Protein AF-A0A227FJK7-F1 (afdb_monomer)

Solvent-accessible surface area (backbone atoms only — not comparable to full-atom values): 4604 Å² total; per-residue (Å²): 140,52,80,93,78,45,90,62,91,52,82,96,64,73,73,67,89,81,52,68,83,76,56,56,58,65,70,36,62,91,59,63,67,61,62,95,84,54,61,67,83,83,42,51,68,57,54,54,51,48,49,56,49,35,53,52,50,24,68,76,70,72,47,96,75,69,94,124

Radius of gyration: 16.32 Å; Cα contacts (8 Å, |Δi|>4): 28; chains: 1; bounding box: 31×21×44 Å

InterPro domains:
  IPR015421 Pyridoxal phosphate-dependent transferase, major domain [G3DSA:3.40.640.10] (16-68)
  IPR015424 Pyridoxal phosphate-dependent transferase [SSF53383] (4-66)
  IPR020581 Glycine cleavage system P protein [PTHR11773] (1-68)

pLDDT: mean 97.36, std 1.94, range [84.06, 98.75]

Mean predicted aligned error: 2.74 Å

Structure (mmCIF, N/CA/C/O backbone):
data_AF-A0A227FJK7-F1
#
_entry.id   AF-A0A227FJK7-F1
#
loop_
_atom_site.group_PDB
_ato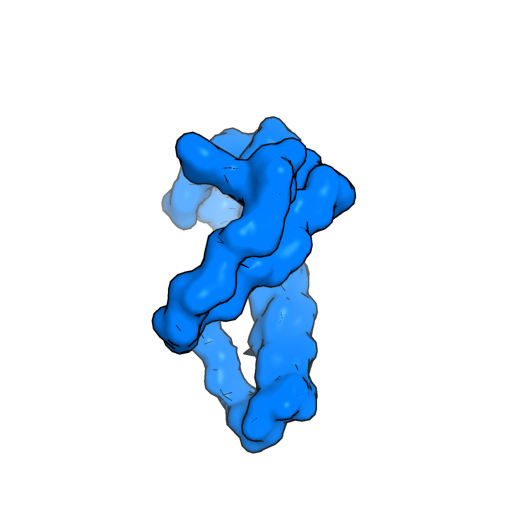m_site.id
_atom_site.type_symbol
_atom_site.label_atom_id
_atom_site.label_alt_id
_atom_site.label_comp_id
_atom_site.label_asym_id
_atom_site.label_entity_id
_atom_site.label_seq_id
_atom_site.pdbx_PDB_ins_code
_atom_site.Cartn_x
_atom_site.Cartn_y
_atom_site.Cartn_z
_atom_site.occupancy
_atom_site.B_iso_or_equiv
_atom_site.auth_seq_id
_atom_site.auth_comp_id
_atom_site.auth_asym_id
_atom_site.auth_atom_id
_atom_site.pdbx_PDB_model_num
ATOM 1 N N . PHE A 1 1 ? 14.102 0.041 22.945 1.00 84.06 1 PHE A N 1
ATOM 2 C CA . PHE A 1 1 ? 12.776 -0.586 23.123 1.00 84.06 1 PHE A CA 1
ATOM 3 C C . PHE A 1 1 ? 12.063 -0.576 21.775 1.00 84.06 1 PHE A C 1
ATOM 5 O O . PHE A 1 1 ? 12.218 0.398 21.051 1.00 84.06 1 PHE A O 1
ATOM 12 N N . SER A 1 2 ? 11.360 -1.644 21.402 1.00 96.56 2 SER A N 1
ATOM 13 C CA . SER A 1 2 ? 10.640 -1.774 20.120 1.00 96.56 2 SER A CA 1
ATOM 14 C C . SER A 1 2 ? 9.350 -2.575 20.330 1.00 96.56 2 SER A C 1
ATOM 16 O O . SER A 1 2 ? 9.148 -3.132 21.410 1.00 96.56 2 SER A O 1
ATOM 18 N N . LEU A 1 3 ? 8.516 -2.699 19.292 1.00 96.94 3 LEU A N 1
ATOM 19 C CA . LEU A 1 3 ? 7.287 -3.505 19.345 1.00 96.94 3 LEU A CA 1
ATOM 20 C C . LEU A 1 3 ? 7.533 -5.001 19.621 1.00 96.94 3 LEU A C 1
ATOM 22 O O . LEU A 1 3 ? 6.608 -5.694 20.025 1.00 96.94 3 LEU A O 1
ATOM 26 N N . THR A 1 4 ? 8.768 -5.501 19.474 1.00 97.44 4 THR A N 1
ATOM 27 C CA . THR A 1 4 ? 9.121 -6.882 19.858 1.00 97.44 4 THR A CA 1
ATOM 28 C C . THR A 1 4 ? 9.278 -7.065 21.370 1.00 97.44 4 THR A C 1
ATOM 30 O O . THR A 1 4 ? 9.384 -8.195 21.832 1.00 97.44 4 THR A O 1
ATOM 33 N N . HIS A 1 5 ? 9.342 -5.974 22.139 1.00 97.75 5 HIS A N 1
ATOM 34 C CA . HIS A 1 5 ? 9.568 -5.996 23.588 1.00 97.75 5 HIS A CA 1
ATOM 35 C C . HIS A 1 5 ? 8.299 -5.687 24.390 1.00 97.75 5 HIS A C 1
ATOM 37 O O . HIS A 1 5 ? 8.168 -6.125 25.529 1.00 97.75 5 HIS A O 1
ATOM 43 N N . GLY A 1 6 ? 7.371 -4.918 23.821 1.00 96.38 6 GLY A N 1
ATOM 44 C CA . GLY A 1 6 ? 6.109 -4.566 24.461 1.00 96.38 6 GLY A CA 1
ATOM 45 C C . GLY A 1 6 ? 5.380 -3.439 23.735 1.00 96.38 6 GLY A C 1
ATOM 46 O O . GLY A 1 6 ? 5.841 -2.931 22.711 1.00 96.38 6 GLY A O 1
ATOM 47 N N . MET A 1 7 ? 4.227 -3.046 24.278 1.00 97.88 7 MET A N 1
ATOM 48 C CA . MET A 1 7 ? 3.397 -1.974 23.723 1.00 97.88 7 MET A CA 1
ATOM 49 C C . MET A 1 7 ? 4.123 -0.620 23.768 1.00 97.88 7 MET A C 1
ATOM 51 O O . MET A 1 7 ? 4.694 -0.248 24.792 1.00 97.88 7 MET A O 1
ATOM 55 N N . ILE A 1 8 ? 4.034 0.145 22.674 1.00 98.25 8 ILE A N 1
ATOM 56 C CA . ILE A 1 8 ? 4.507 1.535 22.572 1.00 98.25 8 ILE A CA 1
ATOM 57 C C . ILE A 1 8 ? 3.280 2.447 22.360 1.00 98.25 8 ILE A C 1
ATOM 59 O O . ILE A 1 8 ? 2.882 2.664 21.215 1.00 98.25 8 ILE A O 1
ATOM 63 N N . PRO A 1 9 ? 2.629 2.958 23.427 1.00 96.88 9 PRO A N 1
ATOM 64 C CA . PRO A 1 9 ? 1.349 3.670 23.335 1.00 96.88 9 PRO A CA 1
ATOM 65 C C . PRO A 1 9 ? 1.532 5.163 23.016 1.00 96.88 9 PRO A C 1
ATOM 67 O O . PRO A 1 9 ? 1.121 6.040 23.776 1.00 96.88 9 PRO A O 1
ATOM 70 N N . LEU A 1 10 ? 2.176 5.467 21.891 1.00 97.19 10 LEU A N 1
ATOM 71 C CA . LEU A 1 10 ? 2.332 6.845 21.429 1.00 97.19 10 LEU A CA 1
ATOM 72 C C . LEU A 1 10 ? 1.029 7.320 20.771 1.00 97.19 10 LEU A C 1
ATOM 74 O O . LEU A 1 10 ? 0.630 6.813 19.719 1.00 97.19 10 LEU A O 1
ATOM 78 N N . GLY A 1 11 ? 0.356 8.284 21.405 1.00 97.88 11 GLY A N 1
ATOM 79 C CA . GLY A 1 11 ? -0.865 8.893 20.877 1.00 97.88 11 GLY A CA 1
ATOM 80 C C . GLY A 1 11 ? -0.650 9.464 19.473 1.00 97.88 11 GLY A C 1
ATOM 81 O O . GLY A 1 11 ? 0.409 10.010 19.179 1.00 97.88 11 GLY A O 1
ATOM 82 N N . SER A 1 12 ? -1.649 9.321 18.596 1.00 97.00 12 SER A N 1
ATOM 83 C CA . SER A 1 12 ? -1.599 9.710 17.172 1.00 97.00 12 SER A CA 1
ATOM 84 C C . SER A 1 12 ? -0.637 8.900 16.276 1.00 97.00 12 SER A C 1
ATOM 86 O O . SER A 1 12 ? -0.768 8.929 15.057 1.00 97.00 12 SER A O 1
ATOM 88 N N . CYS A 1 13 ? 0.295 8.113 16.830 1.00 97.25 13 CYS A N 1
ATOM 89 C CA . CYS A 1 13 ? 1.293 7.382 16.032 1.00 97.25 13 CYS A CA 1
ATOM 90 C C . CYS A 1 13 ? 0.800 6.048 15.458 1.00 97.25 13 CYS A C 1
ATOM 92 O O . CYS A 1 13 ? 1.445 5.500 14.573 1.00 97.25 13 CYS A O 1
ATOM 94 N N . THR A 1 14 ? -0.317 5.509 15.956 1.00 96.31 14 THR A N 1
ATOM 95 C CA . THR A 1 14 ? -0.894 4.236 15.482 1.00 96.31 14 THR A CA 1
ATOM 96 C C . THR A 1 14 ? 0.143 3.099 15.430 1.00 96.31 14 THR A C 1
ATOM 98 O O . THR A 1 14 ? 0.321 2.444 14.405 1.00 96.31 14 THR A O 1
ATOM 101 N N . MET A 1 15 ? 0.840 2.858 16.547 1.00 97.56 15 MET A N 1
ATOM 102 C CA . MET A 1 15 ? 1.868 1.812 16.684 1.00 97.56 15 MET A CA 1
ATOM 103 C C . MET A 1 15 ? 1.250 0.396 16.690 1.00 97.56 15 MET A C 1
ATOM 105 O O . MET A 1 15 ? 1.197 -0.269 17.726 1.00 97.56 15 MET A O 1
ATOM 109 N N . LYS A 1 16 ? 0.731 -0.036 15.534 1.00 98.19 16 LYS A N 1
ATOM 110 C CA . LYS A 1 16 ? 0.069 -1.330 15.298 1.00 98.19 16 LYS A CA 1
ATOM 111 C C . LYS A 1 16 ? 1.063 -2.419 14.862 1.00 98.19 16 LYS A C 1
ATOM 113 O O . LYS A 1 16 ? 2.266 -2.190 14.788 1.00 98.19 16 LYS A O 1
ATOM 118 N N . LEU A 1 17 ? 0.545 -3.617 14.589 1.00 97.94 17 LEU A N 1
ATOM 119 C CA . LEU A 1 17 ? 1.319 -4.711 14.004 1.00 97.94 17 LEU A CA 1
ATOM 120 C C . LEU A 1 17 ? 1.833 -4.325 12.609 1.00 97.94 17 LEU A C 1
ATOM 122 O O . LEU A 1 17 ? 1.052 -3.890 11.770 1.00 97.94 17 LEU A O 1
ATOM 126 N N . ASN A 1 18 ? 3.118 -4.581 12.368 1.00 98.00 18 ASN A N 1
ATOM 127 C CA . ASN A 1 18 ? 3.713 -4.625 11.034 1.00 98.00 18 ASN A CA 1
ATOM 128 C C . ASN A 1 18 ? 3.896 -6.113 10.693 1.00 98.00 18 ASN A C 1
ATOM 130 O O . ASN A 1 18 ? 4.832 -6.739 11.204 1.00 98.00 18 ASN A O 1
ATOM 134 N N . ALA A 1 19 ? 2.966 -6.727 9.958 1.00 98.38 19 ALA A N 1
ATOM 135 C CA . ALA A 1 19 ? 2.958 -8.183 9.825 1.00 98.38 19 ALA A CA 1
ATOM 136 C C . ALA A 1 19 ? 4.083 -8.668 8.898 1.00 98.38 19 ALA A C 1
ATOM 138 O O . ALA A 1 19 ? 4.350 -8.074 7.859 1.00 98.38 19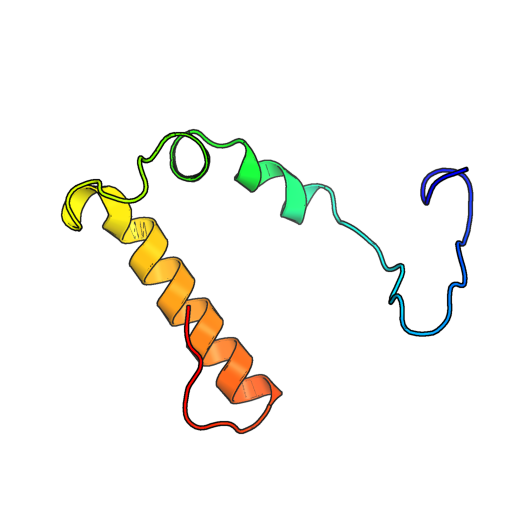 ALA A O 1
ATOM 139 N N . ALA A 1 20 ? 4.719 -9.799 9.223 1.00 98.00 20 ALA A N 1
ATOM 140 C CA . ALA A 1 20 ? 5.808 -10.337 8.402 1.00 98.00 20 ALA A CA 1
ATOM 141 C C . ALA A 1 20 ? 5.373 -10.595 6.946 1.00 98.00 20 ALA A C 1
ATOM 143 O O . ALA A 1 20 ? 6.114 -10.276 6.022 1.00 98.00 20 ALA A O 1
ATOM 144 N N . ALA A 1 21 ? 4.152 -11.102 6.743 1.00 98.25 21 ALA A N 1
ATOM 145 C CA . ALA A 1 21 ? 3.592 -11.339 5.412 1.00 98.25 21 ALA A CA 1
ATOM 146 C C . ALA A 1 21 ? 3.444 -10.051 4.579 1.00 98.25 21 ALA A C 1
ATOM 148 O O . ALA A 1 21 ? 3.637 -10.094 3.370 1.00 98.25 21 ALA A O 1
ATOM 149 N N . GLU A 1 22 ? 3.154 -8.913 5.219 1.00 98.19 22 GLU A N 1
ATOM 150 C CA . GLU A 1 22 ? 3.046 -7.600 4.563 1.00 98.19 22 GLU A CA 1
ATOM 151 C C . GLU A 1 22 ? 4.430 -7.021 4.233 1.00 98.19 22 GLU A C 1
ATOM 153 O O . GLU A 1 22 ? 4.586 -6.300 3.252 1.00 98.19 22 GLU A O 1
ATOM 158 N N . MET A 1 23 ? 5.448 -7.359 5.033 1.00 98.31 23 MET A N 1
ATOM 159 C CA . MET A 1 23 ? 6.806 -6.828 4.887 1.00 98.31 23 MET A CA 1
ATOM 160 C C . MET A 1 23 ? 7.674 -7.618 3.902 1.00 98.31 23 MET A C 1
ATOM 162 O O . MET A 1 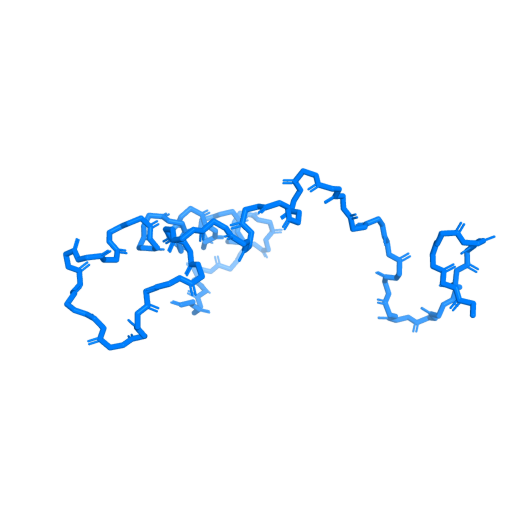23 ? 8.592 -7.047 3.330 1.00 98.31 23 MET A O 1
ATOM 166 N N . ILE A 1 24 ? 7.428 -8.914 3.694 1.00 98.25 24 ILE A N 1
ATOM 167 C CA . ILE A 1 24 ? 8.245 -9.758 2.801 1.00 98.25 24 ILE A CA 1
ATOM 168 C C . ILE A 1 24 ? 8.300 -9.236 1.349 1.00 98.25 24 ILE A C 1
ATOM 170 O O . ILE A 1 24 ? 9.404 -9.183 0.805 1.00 98.25 24 ILE A O 1
ATOM 174 N N . PRO A 1 25 ? 7.187 -8.821 0.706 1.00 97.88 25 PRO A N 1
ATOM 175 C CA . PRO A 1 25 ? 7.211 -8.432 -0.705 1.00 97.88 25 PRO A CA 1
ATOM 176 C C . PRO A 1 25 ? 8.090 -7.220 -1.025 1.00 97.88 25 PRO A C 1
ATOM 178 O O . PRO A 1 25 ? 8.540 -7.083 -2.159 1.00 97.88 25 PRO A O 1
ATOM 181 N N . ILE A 1 26 ? 8.393 -6.357 -0.048 1.00 97.19 26 ILE A N 1
ATOM 182 C CA . ILE A 1 26 ? 9.181 -5.134 -0.289 1.00 97.19 26 ILE A CA 1
ATOM 183 C C . ILE A 1 26 ? 10.618 -5.429 -0.751 1.00 97.19 26 ILE A C 1
ATOM 185 O O . ILE A 1 26 ? 11.273 -4.548 -1.302 1.00 97.19 26 ILE A O 1
ATOM 189 N N . THR A 1 27 ? 11.125 -6.644 -0.509 1.00 97.00 27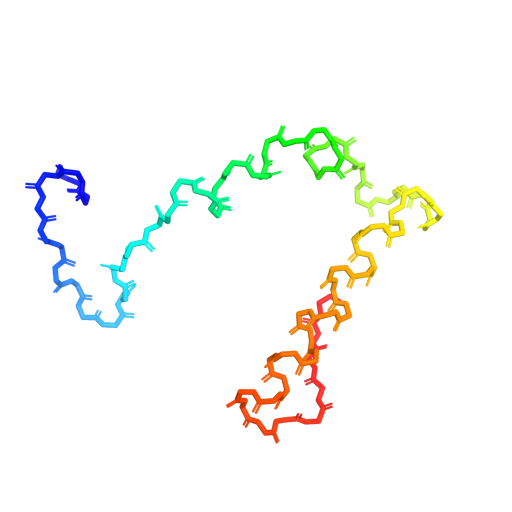 THR A N 1
ATOM 190 C CA . THR A 1 27 ? 12.473 -7.075 -0.915 1.00 97.00 27 THR A CA 1
ATOM 191 C C . THR A 1 27 ? 12.479 -7.939 -2.173 1.00 97.00 27 THR A C 1
ATOM 193 O O . THR A 1 27 ? 13.555 -8.312 -2.641 1.00 97.00 27 THR A O 1
ATOM 196 N N . TRP A 1 28 ? 11.314 -8.265 -2.737 1.00 98.19 28 TRP A N 1
ATOM 197 C CA . TRP A 1 28 ? 11.248 -9.006 -3.993 1.00 98.19 28 TRP A CA 1
ATOM 198 C C . TRP A 1 28 ? 11.827 -8.153 -5.129 1.00 98.19 28 TRP A C 1
ATOM 200 O O . TRP A 1 28 ? 11.505 -6.963 -5.199 1.00 98.19 28 TRP A O 1
ATOM 210 N N . PRO A 1 29 ? 12.668 -8.706 -6.022 1.00 97.25 29 PRO A N 1
ATOM 211 C CA . PRO A 1 29 ? 13.243 -7.953 -7.138 1.00 97.25 29 PRO A CA 1
ATOM 212 C C . PRO A 1 29 ? 12.195 -7.259 -8.019 1.00 97.25 29 PRO A C 1
ATOM 214 O O . PRO A 1 29 ? 12.426 -6.144 -8.484 1.00 97.25 29 PRO A O 1
ATOM 217 N N . GLU A 1 30 ? 11.025 -7.874 -8.182 1.00 96.94 30 GLU A N 1
ATOM 218 C CA . GLU A 1 30 ? 9.877 -7.355 -8.932 1.00 96.94 30 GLU A CA 1
ATOM 219 C C . GLU A 1 30 ? 9.323 -6.042 -8.354 1.00 96.94 30 GLU A C 1
ATOM 221 O O . GLU A 1 30 ? 8.704 -5.270 -9.082 1.00 96.94 30 GLU A O 1
ATOM 226 N N . PHE A 1 31 ? 9.568 -5.770 -7.068 1.00 96.94 31 PHE A N 1
ATOM 227 C CA . PHE A 1 31 ? 9.281 -4.486 -6.431 1.00 96.94 31 PHE A CA 1
ATOM 228 C C . PHE A 1 31 ? 10.563 -3.651 -6.270 1.00 96.94 31 PHE A C 1
ATOM 230 O O . PHE A 1 31 ? 10.682 -2.549 -6.796 1.00 96.94 31 PHE A O 1
ATOM 237 N N . GLY A 1 32 ? 11.566 -4.179 -5.569 1.00 96.19 32 GLY A N 1
ATOM 238 C CA . GLY A 1 32 ? 12.731 -3.407 -5.126 1.00 96.19 32 GLY A CA 1
ATOM 239 C C . GLY A 1 32 ? 13.790 -3.104 -6.191 1.00 96.19 32 GLY A C 1
ATOM 240 O O . GLY A 1 32 ? 14.699 -2.326 -5.912 1.00 96.19 32 GLY A O 1
ATOM 241 N N . SER A 1 33 ? 13.728 -3.717 -7.380 1.00 96.69 33 SER A N 1
ATOM 242 C CA . SER A 1 33 ? 14.776 -3.600 -8.415 1.00 96.69 33 SER A CA 1
ATOM 243 C C . SER A 1 33 ? 14.309 -2.951 -9.724 1.00 96.69 33 SER A C 1
ATOM 245 O O . SER A 1 33 ? 15.019 -3.022 -10.727 1.00 96.69 33 SER A O 1
ATOM 247 N N . ILE A 1 34 ? 13.145 -2.294 -9.735 1.00 96.94 34 ILE A N 1
ATOM 248 C CA . ILE A 1 34 ? 12.658 -1.535 -10.896 1.00 96.94 34 ILE A CA 1
ATOM 249 C C . ILE A 1 34 ? 13.037 -0.059 -10.737 1.00 96.94 34 ILE A C 1
ATOM 251 O O . ILE A 1 34 ? 12.731 0.578 -9.731 1.00 96.94 34 ILE A O 1
ATOM 255 N N . HIS A 1 35 ? 13.706 0.508 -11.743 1.00 97.81 35 HIS A N 1
ATOM 256 C CA . HIS A 1 35 ? 14.012 1.937 -11.761 1.00 97.81 35 HIS A CA 1
ATOM 257 C C . HIS A 1 35 ? 12.715 2.755 -11.922 1.00 97.81 35 HIS A C 1
ATOM 259 O O . HIS A 1 35 ? 11.899 2.415 -12.778 1.00 97.81 35 HIS A O 1
ATOM 265 N N . PRO A 1 36 ? 12.517 3.868 -11.192 1.00 96.88 36 PRO A N 1
ATOM 266 C CA . PRO A 1 36 ? 11.260 4.630 -11.219 1.00 96.88 36 PRO A CA 1
ATOM 267 C C . PRO A 1 36 ? 10.897 5.217 -12.594 1.00 96.88 36 PRO A C 1
ATOM 269 O O . PRO A 1 36 ? 9.730 5.480 -12.857 1.00 96.88 36 PRO A O 1
ATOM 272 N N . PHE A 1 37 ? 11.883 5.407 -13.478 1.00 97.50 37 PHE A N 1
ATOM 273 C CA . PHE A 1 37 ? 11.680 5.849 -14.868 1.00 97.50 37 PHE A CA 1
ATOM 274 C C . PHE A 1 37 ? 11.844 4.722 -15.899 1.00 97.50 37 PHE A C 1
ATOM 276 O O . PHE A 1 37 ? 12.151 4.987 -17.061 1.00 97.50 37 PHE A O 1
ATOM 283 N N . ALA A 1 38 ? 11.718 3.461 -15.482 1.00 97.44 38 ALA A N 1
ATOM 284 C CA . ALA A 1 38 ? 11.660 2.345 -16.418 1.00 97.44 38 ALA A CA 1
ATOM 285 C C . ALA A 1 38 ? 10.454 2.501 -17.373 1.00 97.44 38 ALA A C 1
ATOM 287 O O . ALA A 1 38 ? 9.440 3.089 -16.988 1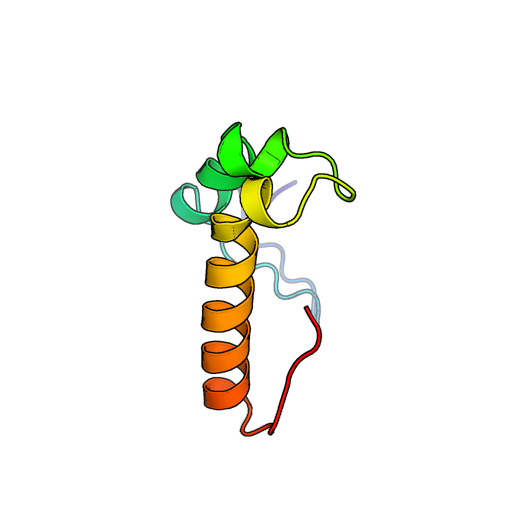.00 97.44 38 ALA A O 1
ATOM 288 N N . PRO A 1 39 ? 10.536 1.981 -18.611 1.00 97.81 39 PRO A N 1
ATOM 289 C CA . PRO A 1 39 ? 9.390 1.906 -19.514 1.00 97.81 39 PRO A CA 1
ATOM 290 C C . PRO A 1 39 ? 8.161 1.290 -18.835 1.00 97.81 39 PRO A C 1
ATOM 292 O O . PRO A 1 39 ? 8.286 0.334 -18.067 1.00 97.81 39 PRO A O 1
ATOM 295 N N . ALA A 1 40 ? 6.971 1.820 -19.127 1.00 95.88 40 ALA A N 1
ATOM 296 C CA . ALA A 1 40 ? 5.736 1.459 -18.427 1.00 95.88 40 ALA A CA 1
ATOM 297 C C . ALA A 1 40 ? 5.407 -0.040 -18.524 1.00 95.88 40 ALA A C 1
ATOM 299 O O . ALA A 1 40 ? 4.869 -0.626 -17.583 1.00 95.88 40 ALA A O 1
ATOM 300 N N . GLU A 1 41 ? 5.785 -0.683 -19.627 1.00 96.44 41 GLU A N 1
ATOM 301 C CA . GLU A 1 41 ? 5.598 -2.114 -19.855 1.00 96.44 41 GLU A CA 1
ATOM 302 C C . GLU A 1 41 ? 6.378 -2.971 -18.845 1.00 96.44 41 GLU A C 1
ATOM 304 O O . GLU A 1 41 ? 5.936 -4.065 -18.499 1.00 96.44 41 GLU A O 1
ATOM 309 N N . GLN A 1 42 ? 7.503 -2.467 -18.324 1.00 97.31 42 GLN A N 1
ATOM 310 C CA . GLN A 1 42 ? 8.307 -3.146 -17.299 1.00 97.31 42 GLN A CA 1
ATOM 311 C C . GLN A 1 42 ? 7.684 -3.029 -15.899 1.00 97.31 42 GLN A C 1
ATOM 313 O O . GLN A 1 42 ? 8.022 -3.808 -15.013 1.00 97.31 42 GLN A O 1
ATOM 318 N N . ALA A 1 43 ? 6.754 -2.089 -15.703 1.00 97.31 43 ALA A N 1
ATOM 319 C CA . ALA A 1 43 ? 6.118 -1.782 -14.423 1.00 97.31 43 ALA A CA 1
ATOM 320 C C . ALA A 1 43 ? 4.610 -2.112 -14.400 1.00 97.31 43 ALA A C 1
ATOM 322 O O . ALA A 1 43 ? 3.873 -1.610 -13.549 1.00 97.31 43 ALA A O 1
ATOM 323 N N . ALA A 1 44 ? 4.126 -2.977 -15.299 1.00 97.31 44 ALA A N 1
ATOM 324 C CA . ALA A 1 44 ? 2.705 -3.338 -15.375 1.00 97.31 44 ALA A CA 1
ATOM 325 C C . ALA A 1 44 ? 2.141 -3.875 -14.040 1.00 97.31 44 ALA A C 1
ATOM 327 O O . ALA A 1 44 ? 1.001 -3.577 -13.683 1.00 97.31 44 ALA A O 1
ATOM 328 N N . GLY A 1 45 ? 2.955 -4.605 -13.265 1.00 97.31 45 GLY A N 1
ATOM 329 C CA . GLY A 1 45 ? 2.587 -5.068 -11.921 1.00 97.31 45 GLY A CA 1
ATOM 330 C C . GLY A 1 45 ? 2.340 -3.923 -10.931 1.00 97.31 45 GLY A C 1
ATOM 331 O O . GLY A 1 45 ? 1.364 -3.956 -10.185 1.00 97.31 45 GLY A O 1
ATOM 332 N N . TYR A 1 46 ? 3.156 -2.865 -10.978 1.00 98.06 46 TYR A N 1
ATOM 333 C CA . TYR A 1 46 ? 2.952 -1.656 -10.176 1.00 98.06 46 TYR A CA 1
ATOM 334 C C . TYR A 1 46 ? 1.676 -0.910 -10.574 1.00 98.06 46 TYR A C 1
ATOM 336 O O . TYR A 1 46 ? 0.945 -0.446 -9.701 1.00 98.06 46 TYR A O 1
ATOM 344 N N . ALA A 1 47 ? 1.368 -0.829 -11.872 1.00 97.00 47 ALA A N 1
ATOM 345 C CA . ALA A 1 47 ? 0.128 -0.210 -12.341 1.00 97.00 47 ALA A CA 1
ATOM 346 C C . ALA A 1 47 ? -1.115 -0.969 -11.841 1.00 97.00 47 ALA A C 1
ATOM 348 O O . ALA A 1 47 ? -2.081 -0.348 -11.392 1.00 97.00 47 ALA A O 1
ATOM 349 N N . ALA A 1 48 ? -1.073 -2.306 -11.865 1.00 98.25 48 ALA A N 1
ATOM 350 C CA . ALA A 1 48 ? -2.134 -3.145 -11.312 1.00 98.25 48 ALA A CA 1
ATOM 351 C C . ALA A 1 48 ? -2.289 -2.948 -9.792 1.00 98.25 48 ALA A C 1
ATOM 353 O O . ALA A 1 48 ? -3.407 -2.743 -9.320 1.00 98.25 48 ALA A O 1
ATOM 354 N N . LEU A 1 49 ? -1.177 -2.929 -9.046 1.00 98.06 49 LEU A N 1
ATOM 355 C CA . LEU A 1 49 ? -1.166 -2.667 -7.603 1.00 98.06 49 LEU A CA 1
ATOM 356 C C . LEU A 1 49 ? -1.758 -1.290 -7.265 1.00 98.06 49 LEU A C 1
ATOM 358 O O . LEU A 1 49 ? -2.598 -1.177 -6.375 1.00 98.06 49 LEU A O 1
ATOM 362 N N . ALA A 1 50 ? -1.340 -0.240 -7.976 1.00 98.00 50 ALA A N 1
ATOM 363 C CA . ALA A 1 50 ? -1.820 1.118 -7.740 1.00 98.00 50 ALA A CA 1
ATOM 364 C C . ALA A 1 50 ? -3.322 1.250 -8.025 1.00 98.00 50 ALA A C 1
ATOM 366 O O . ALA A 1 50 ? -4.026 1.948 -7.296 1.00 98.00 50 ALA A O 1
ATOM 367 N N . LYS A 1 51 ? -3.829 0.577 -9.065 1.00 98.38 51 LYS A N 1
ATOM 368 C CA . LYS A 1 51 ? -5.263 0.555 -9.370 1.00 98.38 51 LYS A CA 1
ATOM 369 C C . LYS A 1 51 ? -6.063 -0.104 -8.242 1.00 98.38 51 LYS A C 1
ATOM 371 O O . LYS A 1 51 ? -6.982 0.519 -7.721 1.00 98.38 51 LYS A O 1
ATOM 376 N N . ASP A 1 52 ? -5.677 -1.314 -7.845 1.00 98.56 52 ASP A N 1
ATOM 377 C CA . ASP A 1 52 ? -6.343 -2.069 -6.775 1.00 98.56 52 ASP A CA 1
ATOM 378 C C . ASP A 1 52 ? -6.327 -1.303 -5.439 1.00 98.56 52 ASP A C 1
ATOM 380 O O . ASP A 1 52 ? -7.343 -1.224 -4.745 1.0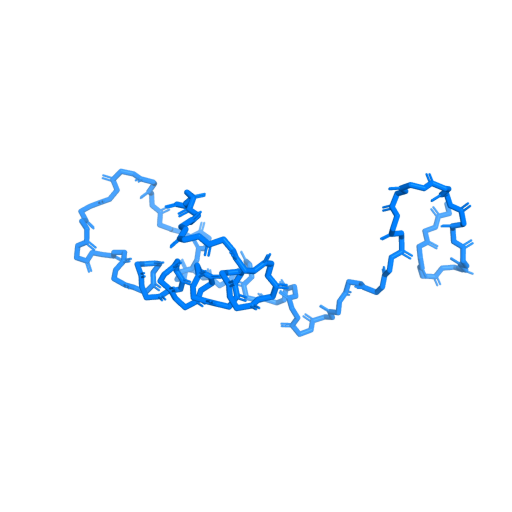0 98.56 52 ASP A O 1
ATOM 384 N N . LEU A 1 53 ? -5.207 -0.652 -5.103 1.00 98.62 53 LEU A N 1
ATOM 385 C CA . LEU A 1 53 ? -5.117 0.150 -3.884 1.00 98.62 53 LEU A CA 1
ATOM 386 C C . LEU A 1 53 ? -5.999 1.407 -3.942 1.00 98.62 53 LEU A C 1
ATOM 388 O O . LEU A 1 53 ? -6.642 1.729 -2.945 1.00 98.62 53 LEU A O 1
ATOM 392 N N . LYS A 1 54 ? -6.068 2.105 -5.087 1.00 98.50 54 LYS A N 1
ATOM 393 C CA . LYS A 1 54 ? -6.970 3.262 -5.263 1.00 98.50 54 LYS A CA 1
ATOM 394 C C . LYS A 1 54 ? -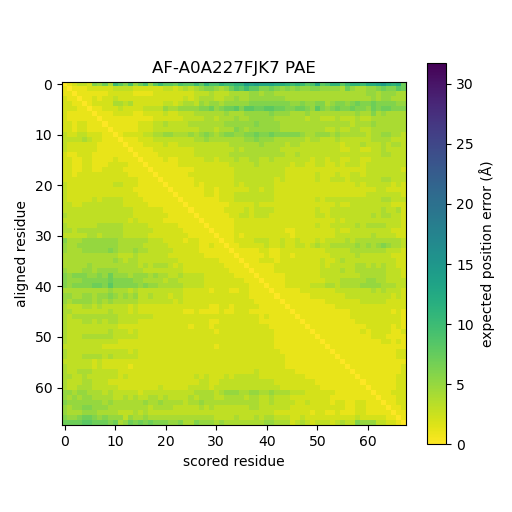8.423 2.861 -5.044 1.00 98.50 54 LYS A C 1
ATOM 396 O O . LYS A 1 54 ? -9.113 3.536 -4.290 1.00 98.50 54 LYS A O 1
ATOM 401 N N . GLU A 1 55 ? -8.862 1.764 -5.657 1.00 98.56 55 GLU A N 1
ATOM 402 C CA . GLU A 1 55 ? -10.240 1.269 -5.543 1.00 98.56 55 GLU A CA 1
ATOM 403 C C . GLU A 1 55 ? -10.602 0.966 -4.082 1.00 98.56 55 GLU A C 1
ATOM 405 O O . GLU A 1 55 ? -11.609 1.468 -3.580 1.00 98.56 55 GLU A O 1
ATOM 410 N N . LYS A 1 56 ? -9.729 0.251 -3.360 1.00 98.75 56 LYS A N 1
ATOM 411 C CA . LYS A 1 56 ? -9.923 -0.049 -1.931 1.00 98.75 56 LYS A CA 1
ATOM 412 C C . LYS A 1 56 ? -9.953 1.206 -1.063 1.00 98.75 56 LYS A C 1
ATOM 414 O O . LYS A 1 56 ? -10.764 1.299 -0.146 1.00 98.75 56 LYS A O 1
ATOM 419 N N . LEU A 1 57 ? -9.073 2.173 -1.323 1.00 98.75 57 LEU A N 1
ATOM 420 C CA . LEU A 1 57 ? -9.055 3.427 -0.568 1.00 98.75 57 LEU A CA 1
ATOM 421 C C . LEU A 1 57 ? -10.325 4.247 -0.822 1.00 98.75 57 LEU A C 1
ATOM 423 O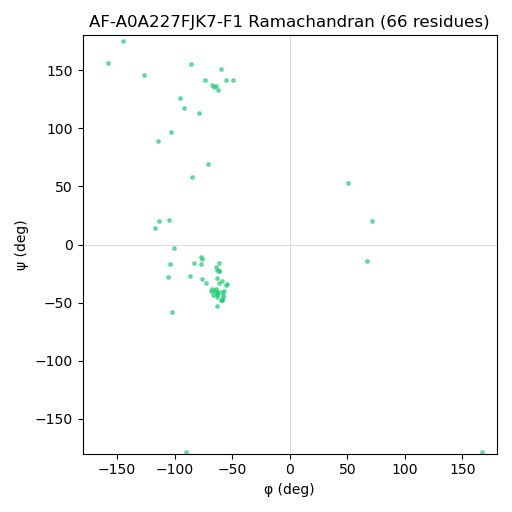 O . LEU A 1 57 ? -10.922 4.720 0.143 1.00 98.75 57 LEU A O 1
ATOM 427 N N . CYS A 1 58 ? -10.775 4.357 -2.077 1.00 98.56 58 CYS A N 1
ATOM 428 C CA . CYS A 1 58 ? -12.047 4.997 -2.419 1.00 98.56 58 CYS A CA 1
ATOM 429 C C . CYS A 1 58 ? -13.227 4.324 -1.707 1.00 98.56 58 CYS A C 1
ATOM 431 O O . CYS A 1 58 ? -14.070 5.024 -1.153 1.00 98.56 58 CYS A O 1
ATOM 433 N N . GLU A 1 59 ? -13.266 2.989 -1.660 1.00 98.62 59 GLU A N 1
ATOM 434 C CA . GLU A 1 59 ? -14.314 2.239 -0.954 1.00 98.62 59 GLU A CA 1
ATOM 435 C C . GLU A 1 59 ? -14.306 2.514 0.559 1.00 98.62 59 GLU A C 1
ATOM 437 O O . GLU A 1 59 ? -15.359 2.749 1.151 1.00 98.62 59 GLU A O 1
ATOM 442 N N . ILE A 1 60 ? -13.125 2.543 1.188 1.00 98.62 60 ILE A N 1
ATOM 443 C CA . ILE A 1 60 ? -12.982 2.780 2.634 1.00 98.62 60 ILE A CA 1
ATOM 444 C C . ILE A 1 60 ? -13.377 4.211 3.018 1.00 98.62 60 ILE A C 1
ATOM 446 O O . ILE A 1 60 ? -13.945 4.421 4.093 1.00 98.62 60 ILE A O 1
ATOM 450 N N . THR A 1 61 ? -13.044 5.205 2.190 1.00 98.44 61 THR A N 1
ATOM 451 C CA . THR A 1 61 ? -13.201 6.623 2.553 1.00 98.44 61 THR A CA 1
ATOM 452 C C . THR A 1 61 ? -14.392 7.317 1.901 1.00 98.44 61 THR A C 1
ATOM 454 O O . THR A 1 61 ? -14.756 8.405 2.342 1.00 98.44 61 THR A O 1
ATOM 457 N N . GLY A 1 62 ? -14.974 6.746 0.844 1.00 98.19 62 GLY A N 1
ATOM 458 C CA . GLY A 1 62 ? -16.026 7.375 0.042 1.00 98.19 62 GLY A CA 1
ATOM 459 C C . GLY A 1 62 ? -15.546 8.533 -0.843 1.00 98.19 62 GLY A C 1
ATOM 460 O O . GLY A 1 62 ? -16.357 9.370 -1.228 1.00 98.19 62 GLY A O 1
ATOM 461 N N . TYR A 1 63 ? -14.242 8.618 -1.137 1.00 98.44 63 TYR A N 1
ATOM 462 C CA . TYR A 1 63 ? -13.711 9.619 -2.073 1.00 98.44 63 TYR A CA 1
ATOM 463 C C . TYR A 1 63 ? -13.788 9.123 -3.517 1.00 98.44 63 TYR A C 1
ATOM 465 O O . TYR A 1 63 ? -13.730 7.923 -3.775 1.00 98.44 63 TYR A O 1
ATOM 473 N N . ASP A 1 64 ? -13.832 10.062 -4.462 1.00 97.62 64 ASP A N 1
ATOM 474 C CA . ASP A 1 64 ? -13.902 9.737 -5.889 1.00 97.62 64 ASP A CA 1
ATOM 475 C C . ASP A 1 64 ? -12.574 9.199 -6.446 1.00 97.62 64 ASP A C 1
ATOM 477 O O . ASP A 1 64 ? -12.572 8.367 -7.352 1.00 97.62 64 ASP A O 1
ATOM 481 N N . ALA A 1 65 ? -11.430 9.670 -5.931 1.00 97.75 65 ALA A N 1
ATOM 482 C CA . ALA A 1 65 ? -10.117 9.297 -6.454 1.00 97.75 65 ALA A CA 1
ATOM 483 C C . ALA A 1 65 ? -8.969 9.494 -5.451 1.00 97.75 65 ALA A C 1
ATOM 485 O O . ALA A 1 65 ? -9.014 10.364 -4.581 1.00 97.75 65 ALA A O 1
ATOM 486 N N . PHE A 1 66 ? -7.887 8.736 -5.662 1.00 97.56 66 PHE A N 1
ATOM 487 C CA . PHE A 1 66 ? -6.609 8.862 -4.957 1.00 97.56 66 PHE A CA 1
ATOM 488 C C . PHE A 1 66 ? -5.436 8.999 -5.937 1.00 97.56 66 PHE A C 1
ATOM 490 O O . PHE A 1 66 ? -5.414 8.382 -7.006 1.00 97.56 66 PHE A O 1
ATOM 497 N N . SER A 1 67 ? -4.426 9.777 -5.541 1.00 96.69 67 SER A N 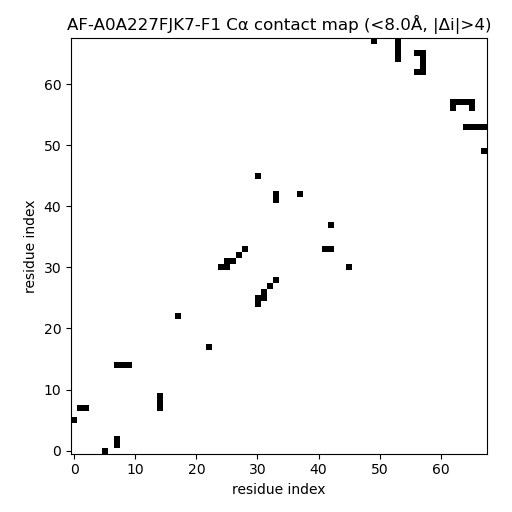1
ATOM 498 C CA . SER A 1 67 ? -3.150 9.887 -6.252 1.00 96.69 67 SER A CA 1
ATOM 499 C C . SER A 1 67 ? -2.155 8.870 -5.694 1.00 96.69 67 SER A C 1
ATOM 501 O O . SER A 1 67 ? -1.788 8.957 -4.525 1.00 96.69 67 SER A O 1
ATOM 503 N N . LEU A 1 68 ? -1.716 7.942 -6.546 1.00 91.12 68 LEU A N 1
ATOM 504 C CA . LEU A 1 68 ? -0.594 7.014 -6.355 1.00 91.12 68 LEU A CA 1
ATOM 505 C C . LEU A 1 68 ? 0.194 6.962 -7.657 1.00 91.12 68 LEU A C 1
ATOM 507 O O . LEU A 1 68 ? -0.507 6.992 -8.708 1.00 91.12 68 LEU A O 1
#

Organism: Vibrio parahaemolyticus (NCBI:txid670)

Secondary structure (DSSP, 8-state):
--TTTS----TTT------HHHHGGGGSHHHHT--TTS-GGGGHHHHHHHHHHHHHHHHHH--S----

Sequence (68 aa):
FSLTHGMIPLGSCTMKLNAAAEMIPITWPEFGSIHPFAPAEQAAGYAALAKDLKEKLCEITGYDAFSL

Foldseek 3Di:
DAVVVHDDPDPPPCNDDPDPVNVVCCPPCLNVVDDPPPDVVSNVVVVVVVVVVFVVVCVVPVDPTDDD